Protein AF-A0A101GI30-F1 (afdb_monomer_lite)

Radius of gyration: 18.9 Å; chains: 1; bounding box: 35×33×68 Å

Structure (mmCIF, N/CA/C/O backbone):
data_AF-A0A101GI30-F1
#
_entry.id   AF-A0A101GI30-F1
#
loop_
_atom_site.group_PDB
_atom_site.id
_atom_site.type_symbol
_atom_site.label_atom_id
_atom_site.label_alt_id
_atom_site.label_comp_id
_atom_site.label_asym_id
_atom_site.label_entity_id
_atom_site.label_seq_id
_atom_site.pdbx_PDB_ins_code
_atom_site.Cartn_x
_atom_site.Cartn_y
_atom_site.Cartn_z
_atom_site.occupancy
_atom_site.B_iso_or_equiv
_atom_site.auth_seq_id
_atom_site.auth_comp_id
_atom_site.auth_asym_id
_atom_site.auth_atom_id
_atom_site.pdbx_PDB_model_num
ATOM 1 N N . MET A 1 1 ? 10.678 -7.380 52.536 1.00 51.47 1 MET A N 1
ATOM 2 C CA . MET A 1 1 ? 11.394 -7.904 51.350 1.00 51.47 1 MET A CA 1
ATOM 3 C C . MET A 1 1 ? 10.507 -8.751 50.429 1.00 51.47 1 MET A C 1
ATOM 5 O O . MET A 1 1 ? 10.774 -8.757 49.238 1.00 51.47 1 MET A O 1
ATOM 9 N N . GLU A 1 2 ? 9.413 -9.360 50.908 1.00 47.47 2 GLU A N 1
ATOM 10 C CA . GLU A 1 2 ? 8.433 -10.069 50.049 1.00 47.47 2 GLU A CA 1
ATOM 11 C C . GLU A 1 2 ? 7.521 -9.146 49.204 1.00 47.47 2 GLU A C 1
ATOM 13 O O . GLU A 1 2 ? 7.094 -9.513 48.114 1.00 47.47 2 GLU A O 1
ATOM 18 N N . SER A 1 3 ? 7.226 -7.932 49.691 1.00 46.62 3 SER A N 1
ATOM 19 C CA . SER A 1 3 ? 6.246 -7.012 49.074 1.00 46.62 3 SER A CA 1
ATOM 20 C C . SER A 1 3 ? 6.700 -6.429 47.722 1.00 46.62 3 SER A C 1
ATOM 22 O O . SER A 1 3 ? 5.885 -6.181 46.837 1.00 46.62 3 SER A O 1
ATOM 24 N N . GLU A 1 4 ? 8.011 -6.279 47.507 1.00 49.41 4 GLU A N 1
ATOM 25 C CA . GLU A 1 4 ? 8.547 -5.710 46.260 1.00 49.41 4 GLU A CA 1
ATOM 26 C C . GLU A 1 4 ? 8.671 -6.738 45.125 1.00 49.41 4 GLU A C 1
ATOM 28 O O . GLU A 1 4 ? 8.618 -6.371 43.951 1.00 49.41 4 GLU A O 1
ATOM 33 N N . ARG A 1 5 ? 8.739 -8.040 45.444 1.00 48.53 5 ARG A N 1
ATOM 34 C CA . ARG A 1 5 ? 8.770 -9.107 44.427 1.00 48.53 5 ARG A CA 1
ATOM 35 C C . ARG A 1 5 ? 7.427 -9.294 43.721 1.00 48.53 5 ARG A C 1
ATOM 37 O O . ARG A 1 5 ? 7.410 -9.602 42.533 1.00 48.53 5 ARG A O 1
ATOM 44 N N . ASN A 1 6 ? 6.316 -9.027 44.406 1.00 46.69 6 ASN A N 1
ATOM 45 C CA . ASN A 1 6 ? 4.978 -9.154 43.820 1.00 46.69 6 ASN A CA 1
ATOM 46 C C . ASN A 1 6 ? 4.561 -7.934 42.979 1.00 46.69 6 ASN A C 1
ATOM 48 O O . ASN A 1 6 ? 3.656 -8.043 42.155 1.00 46.69 6 ASN A O 1
ATOM 52 N N . SER A 1 7 ? 5.243 -6.794 43.131 1.00 45.88 7 SER A N 1
ATOM 53 C CA . SER A 1 7 ? 4.987 -5.593 42.322 1.00 45.88 7 SER A CA 1
ATOM 54 C C . SER A 1 7 ? 5.685 -5.653 40.954 1.00 45.88 7 SER A C 1
ATOM 56 O O . SER A 1 7 ? 5.138 -5.203 39.948 1.00 45.88 7 SER A O 1
ATOM 58 N N . ALA A 1 8 ? 6.851 -6.305 40.870 1.00 43.84 8 ALA A N 1
ATOM 59 C CA . ALA A 1 8 ? 7.583 -6.476 39.611 1.00 43.84 8 ALA A CA 1
ATOM 60 C C . ALA A 1 8 ? 6.954 -7.513 38.655 1.00 43.84 8 ALA A C 1
ATOM 62 O O . ALA A 1 8 ? 7.214 -7.477 37.455 1.00 43.84 8 ALA A O 1
ATOM 63 N N . ALA A 1 9 ? 6.114 -8.421 39.161 1.00 42.91 9 ALA A N 1
ATOM 64 C CA . ALA A 1 9 ? 5.485 -9.471 38.357 1.00 42.91 9 ALA A CA 1
ATOM 65 C C . ALA A 1 9 ? 4.133 -9.066 37.732 1.00 42.91 9 ALA A C 1
ATOM 67 O O . ALA A 1 9 ? 3.616 -9.794 36.887 1.00 42.91 9 ALA A O 1
ATOM 68 N N . SER A 1 10 ? 3.552 -7.917 38.110 1.00 40.22 10 SER A N 1
ATOM 69 C CA . SER A 1 10 ? 2.227 -7.484 37.620 1.00 40.22 10 SER A CA 1
ATOM 70 C C . SER A 1 10 ? 2.281 -6.485 36.450 1.00 40.22 10 SER A C 1
ATOM 72 O O . SER A 1 10 ? 1.268 -6.231 35.796 1.00 40.22 10 SER A O 1
ATOM 74 N N . SER A 1 11 ? 3.468 -5.967 36.114 1.00 40.03 11 SER A N 1
ATOM 75 C CA . SER A 1 11 ? 3.664 -4.986 35.035 1.00 40.03 11 SER A CA 1
ATOM 76 C C . SER A 1 11 ? 3.895 -5.600 33.646 1.00 40.03 11 SER A C 1
ATOM 78 O O . SER A 1 11 ? 3.964 -4.868 32.660 1.00 40.03 11 SER A O 1
ATOM 80 N N . LEU A 1 12 ? 3.927 -6.933 33.523 1.00 40.41 12 LEU A N 1
ATOM 81 C CA . LEU A 1 12 ? 4.021 -7.635 32.233 1.00 40.41 12 LEU A CA 1
ATOM 82 C C . LEU A 1 12 ? 2.660 -7.871 31.557 1.00 40.41 12 LEU A C 1
ATOM 84 O O . LEU A 1 12 ? 2.538 -8.708 30.669 1.00 40.41 12 LEU A O 1
ATOM 88 N N . ASN A 1 13 ? 1.631 -7.100 31.909 1.00 42.09 13 ASN A N 1
ATOM 89 C CA . ASN A 1 13 ? 0.391 -7.033 31.134 1.00 42.09 13 ASN A CA 1
ATOM 90 C C . ASN A 1 13 ? 0.516 -5.999 30.007 1.00 42.09 13 ASN A C 1
ATOM 92 O O . ASN A 1 13 ? -0.230 -5.022 29.925 1.00 42.09 13 ASN A O 1
ATOM 96 N N . HIS A 1 14 ? 1.479 -6.215 29.111 1.00 41.88 14 HIS A N 1
ATOM 97 C CA . HIS A 1 14 ? 1.596 -5.418 27.899 1.00 41.88 14 HIS A CA 1
ATOM 98 C C . HIS A 1 14 ? 0.675 -6.007 26.823 1.00 41.88 14 HIS A C 1
ATOM 100 O O . HIS A 1 14 ? 1.061 -6.897 26.078 1.00 41.88 14 HIS A O 1
ATOM 106 N N . SER A 1 15 ? -0.566 -5.509 26.781 1.00 45.09 15 SER A N 1
ATOM 107 C CA . SER A 1 15 ? -1.459 -5.490 25.610 1.00 45.09 15 SER A CA 1
ATOM 108 C C . SER A 1 15 ? -1.339 -6.711 24.680 1.00 45.09 15 SER A C 1
ATOM 110 O O . SER A 1 15 ? -0.804 -6.626 23.574 1.00 45.09 15 SER A O 1
ATOM 112 N N . THR A 1 16 ? -1.843 -7.865 25.116 1.00 46.16 16 THR A N 1
ATOM 113 C CA . THR A 1 16 ? -1.944 -9.046 24.257 1.00 46.16 16 THR A CA 1
ATOM 114 C C . THR A 1 16 ? -3.060 -8.837 23.232 1.00 46.16 16 THR A C 1
ATOM 116 O O . THR A 1 16 ? -4.174 -9.337 23.366 1.00 46.16 16 THR A O 1
ATOM 119 N N . SER A 1 17 ? -2.759 -8.166 22.117 1.00 56.03 17 SER A N 1
ATOM 120 C CA . SER A 1 17 ? -3.298 -8.741 20.884 1.00 56.03 17 SER A CA 1
ATOM 121 C C . SER A 1 17 ? -2.737 -10.157 20.831 1.00 56.03 17 SER A C 1
ATOM 123 O O . SER A 1 17 ? -1.528 -10.327 21.014 1.00 56.03 17 SER A O 1
ATOM 125 N N . SER A 1 18 ? -3.570 -11.169 20.638 1.00 70.44 18 SER A N 1
ATOM 126 C CA . SER A 1 18 ? -3.067 -12.532 20.511 1.00 70.44 18 SER A CA 1
ATOM 127 C C . SER A 1 18 ? -1.930 -12.575 19.476 1.00 70.44 18 SER A C 1
ATOM 129 O O . SER A 1 18 ? -1.973 -11.904 18.446 1.00 70.44 18 SER A O 1
ATOM 131 N N . ILE A 1 19 ? -0.865 -13.319 19.781 1.00 81.75 19 ILE A N 1
ATOM 132 C CA . ILE A 1 19 ? 0.309 -13.448 18.898 1.00 81.75 19 ILE A CA 1
ATOM 133 C C . ILE A 1 19 ? -0.089 -14.148 17.588 1.00 81.75 19 ILE A C 1
ATOM 135 O O . ILE A 1 19 ? 0.462 -13.881 16.526 1.00 81.75 19 ILE A O 1
ATOM 139 N N . PHE A 1 20 ? -1.109 -15.003 17.660 1.00 85.69 20 PHE A N 1
ATOM 140 C CA . PHE A 1 20 ? -1.617 -15.784 16.541 1.00 85.69 20 PHE A CA 1
ATOM 141 C C . PHE A 1 20 ? -2.054 -14.956 15.310 1.00 85.69 20 PHE A C 1
ATOM 143 O O . PHE A 1 20 ? -1.508 -15.204 14.239 1.00 85.69 20 PHE A O 1
ATOM 150 N N . PRO A 1 21 ? -2.970 -13.963 15.396 1.00 85.31 21 PRO A N 1
ATOM 151 C CA . PRO A 1 21 ? -3.351 -13.140 14.245 1.00 85.31 21 PRO A CA 1
ATOM 152 C C . PRO A 1 21 ? -2.189 -12.323 13.674 1.00 85.31 21 PRO A C 1
ATOM 154 O O . PRO A 1 21 ? -2.168 -12.101 12.469 1.00 85.31 21 PRO A O 1
ATOM 157 N N . ILE A 1 22 ? -1.221 -11.910 14.503 1.00 89.00 22 ILE A N 1
ATOM 158 C CA . ILE A 1 22 ? -0.005 -11.238 14.019 1.00 89.00 22 ILE A CA 1
ATOM 159 C C . ILE A 1 22 ? 0.770 -12.186 13.106 1.00 89.00 22 ILE A C 1
ATOM 161 O O . ILE A 1 22 ? 0.950 -11.893 11.929 1.00 89.00 22 ILE A O 1
ATOM 165 N N . LEU A 1 23 ? 1.146 -13.356 13.630 1.00 91.62 23 LEU A N 1
ATOM 166 C CA . LEU A 1 23 ? 1.917 -14.342 12.877 1.00 91.62 23 LEU A CA 1
ATOM 167 C C . LEU A 1 23 ? 1.185 -14.808 11.618 1.00 91.62 23 LEU A C 1
ATOM 169 O O . LEU A 1 23 ? 1.817 -14.994 10.585 1.00 91.62 23 LEU A O 1
ATOM 173 N N . LEU A 1 24 ? -0.138 -14.975 11.688 1.00 92.75 24 LEU A N 1
ATOM 174 C CA . LEU A 1 24 ? -0.942 -15.393 10.545 1.00 92.75 24 LEU A CA 1
ATOM 175 C C . LEU A 1 24 ? -0.951 -14.327 9.445 1.00 92.75 24 LEU A C 1
ATOM 177 O O . LEU A 1 24 ? -0.699 -14.655 8.289 1.00 92.75 24 LEU A O 1
ATOM 181 N N . VAL A 1 25 ? -1.210 -13.060 9.782 1.00 93.00 25 VAL A N 1
ATOM 182 C CA . VAL A 1 25 ? -1.224 -11.978 8.786 1.00 93.00 25 VAL A CA 1
ATOM 183 C C . VAL A 1 25 ? 0.163 -11.770 8.187 1.00 93.00 25 VAL A C 1
ATOM 185 O O . VAL A 1 25 ? 0.274 -11.670 6.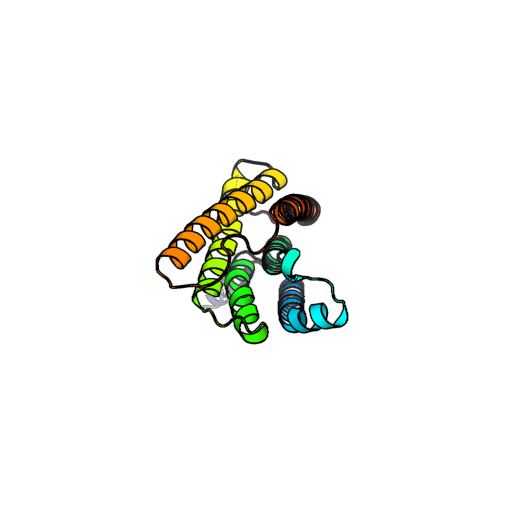968 1.00 93.00 25 VAL A O 1
ATOM 188 N N . ASP A 1 26 ? 1.212 -11.768 9.009 1.00 93.50 26 ASP A N 1
ATOM 189 C CA . ASP A 1 26 ? 2.589 -11.592 8.545 1.00 93.50 26 ASP A CA 1
ATOM 190 C C . ASP A 1 26 ? 3.016 -12.742 7.630 1.00 93.50 26 ASP A C 1
ATOM 192 O O . ASP A 1 26 ? 3.533 -12.504 6.539 1.00 93.50 26 ASP A O 1
ATOM 196 N N . PHE A 1 27 ? 2.753 -13.990 8.035 1.00 94.75 27 PHE A N 1
ATOM 197 C CA . PHE A 1 27 ? 3.070 -15.173 7.240 1.00 94.75 27 PHE A CA 1
ATOM 198 C C . PHE A 1 27 ? 2.370 -15.136 5.884 1.00 94.75 27 PHE A C 1
ATOM 200 O O . PHE A 1 27 ? 3.019 -15.328 4.856 1.00 94.75 27 PHE A O 1
ATOM 207 N N . VAL A 1 28 ? 1.064 -14.848 5.858 1.00 95.44 28 VAL A N 1
ATOM 208 C CA . VAL A 1 28 ? 0.304 -14.806 4.603 1.00 95.44 28 VAL A CA 1
ATOM 209 C C . VAL A 1 28 ? 0.753 -13.630 3.732 1.00 95.44 28 VAL A C 1
ATOM 211 O O . VAL A 1 28 ? 0.926 -13.817 2.529 1.00 95.44 28 VAL A O 1
ATOM 214 N N . ALA A 1 29 ? 1.013 -12.453 4.306 1.00 93.94 29 ALA A N 1
ATOM 215 C CA . ALA A 1 29 ? 1.508 -11.294 3.563 1.00 93.94 29 ALA A CA 1
ATOM 216 C C . ALA A 1 29 ? 2.875 -11.564 2.917 1.00 93.94 29 ALA A C 1
ATOM 218 O O . ALA A 1 29 ? 3.063 -11.324 1.722 1.00 93.94 29 ALA A O 1
ATOM 219 N N . ILE A 1 30 ? 3.816 -12.107 3.692 1.00 94.06 30 ILE A N 1
ATOM 220 C CA . ILE A 1 30 ? 5.162 -12.464 3.231 1.00 94.06 30 ILE A CA 1
ATOM 221 C C . ILE A 1 30 ? 5.081 -13.548 2.157 1.00 94.06 30 ILE A C 1
ATOM 223 O O . ILE A 1 30 ? 5.671 -13.386 1.090 1.00 94.06 30 ILE A O 1
ATOM 227 N N . ALA A 1 31 ? 4.321 -14.620 2.398 1.00 93.12 31 ALA A N 1
ATOM 228 C CA . ALA A 1 31 ? 4.142 -15.699 1.432 1.00 93.12 31 ALA A CA 1
ATOM 229 C C . ALA A 1 31 ? 3.519 -15.181 0.129 1.00 93.12 31 ALA A C 1
ATOM 231 O O . ALA A 1 31 ? 4.013 -15.489 -0.955 1.00 93.12 31 ALA A O 1
ATOM 232 N N . PHE A 1 32 ? 2.481 -14.344 0.215 1.00 91.81 32 PHE A N 1
ATOM 233 C CA . PHE A 1 32 ? 1.830 -13.765 -0.955 1.00 91.81 32 PHE A CA 1
ATOM 234 C C . PHE A 1 32 ? 2.809 -12.937 -1.792 1.00 91.81 32 PHE A C 1
ATOM 236 O O . PHE A 1 32 ? 2.899 -13.135 -3.002 1.00 91.81 32 PHE A O 1
ATOM 243 N N . VAL A 1 33 ? 3.569 -12.035 -1.163 1.00 90.50 33 VAL A N 1
ATOM 244 C CA . VAL A 1 33 ? 4.548 -11.186 -1.863 1.00 90.50 33 VAL A CA 1
ATOM 245 C C . VAL A 1 33 ? 5.688 -12.018 -2.449 1.00 90.50 33 VAL A C 1
ATOM 247 O O . VAL A 1 33 ? 6.082 -11.784 -3.590 1.00 90.50 33 VAL A O 1
ATOM 250 N N . TYR A 1 34 ? 6.175 -13.020 -1.715 1.00 90.25 34 TYR A N 1
ATOM 251 C CA . TYR A 1 34 ? 7.226 -13.926 -2.176 1.00 90.25 34 TYR A CA 1
ATOM 252 C C . TYR A 1 34 ? 6.792 -14.729 -3.413 1.00 90.25 34 TYR A C 1
ATOM 254 O O . TYR A 1 34 ? 7.511 -14.803 -4.410 1.00 90.25 34 TYR A O 1
ATOM 262 N N . PHE A 1 35 ? 5.590 -15.305 -3.394 1.00 90.88 35 PHE A N 1
ATOM 263 C CA . PHE A 1 35 ? 5.096 -16.114 -4.508 1.00 90.88 35 PHE A CA 1
ATOM 264 C C . PHE A 1 35 ? 4.483 -15.293 -5.644 1.00 90.88 35 PHE A C 1
ATOM 266 O O . PHE A 1 35 ? 4.255 -15.842 -6.722 1.00 90.88 35 PHE A O 1
ATOM 273 N N . MET A 1 36 ? 4.273 -13.986 -5.471 1.00 88.12 36 MET A N 1
ATOM 274 C CA . MET A 1 36 ? 3.634 -13.122 -6.467 1.00 88.12 36 MET A CA 1
ATOM 275 C C . MET A 1 36 ? 4.226 -13.251 -7.885 1.00 88.12 36 MET A C 1
ATOM 277 O O . MET A 1 36 ? 3.437 -13.443 -8.813 1.00 88.12 36 MET A O 1
ATOM 281 N N . PRO A 1 37 ? 5.559 -13.224 -8.113 1.00 86.06 37 PRO A N 1
ATOM 282 C CA . PRO A 1 37 ? 6.112 -13.369 -9.464 1.00 86.06 37 PRO A CA 1
ATOM 283 C C . PRO A 1 37 ? 5.740 -14.702 -10.127 1.00 86.06 37 PRO A C 1
ATOM 285 O O . PRO A 1 37 ? 5.560 -14.767 -11.341 1.00 86.06 37 PRO A O 1
ATOM 288 N N . HIS A 1 38 ? 5.602 -15.768 -9.336 1.00 88.19 38 HIS A N 1
ATOM 289 C CA . HIS A 1 38 ? 5.207 -17.093 -9.811 1.00 88.19 38 HIS A CA 1
ATOM 290 C C . HIS A 1 38 ? 3.696 -17.171 -10.054 1.00 88.19 38 HIS A C 1
ATOM 292 O O . HIS A 1 38 ? 3.271 -17.694 -11.082 1.00 88.19 38 HIS A O 1
ATOM 298 N N . LEU A 1 39 ? 2.889 -16.586 -9.163 1.00 87.31 39 LEU A N 1
ATOM 299 C CA . LEU A 1 39 ? 1.435 -16.516 -9.315 1.00 87.31 39 LEU A CA 1
ATOM 300 C C . LEU A 1 39 ? 1.042 -15.784 -10.600 1.00 87.31 39 LEU A C 1
ATOM 302 O O . LEU A 1 39 ? 0.185 -16.270 -11.335 1.00 87.31 39 LEU A O 1
ATOM 306 N N . VAL A 1 40 ? 1.703 -14.666 -10.918 1.00 87.56 40 VAL A N 1
ATOM 307 C CA . VAL A 1 40 ? 1.466 -13.921 -12.167 1.00 87.56 40 VAL A CA 1
ATOM 308 C C . VAL A 1 40 ? 1.800 -14.774 -13.393 1.00 87.56 40 VAL A C 1
ATOM 310 O O . VAL A 1 40 ? 1.027 -14.784 -14.345 1.00 87.56 40 VAL A O 1
ATOM 313 N N . LYS A 1 41 ? 2.904 -15.534 -13.370 1.00 86.56 41 LYS A N 1
ATOM 314 C CA . LYS A 1 41 ? 3.288 -16.417 -14.487 1.00 86.56 41 LYS A CA 1
ATOM 315 C C . LYS A 1 41 ? 2.276 -17.538 -14.724 1.00 86.56 41 LYS A C 1
ATOM 317 O O . LYS A 1 41 ? 1.947 -17.815 -15.869 1.00 86.56 41 LYS A O 1
ATOM 322 N N . ILE A 1 42 ? 1.793 -18.178 -13.658 1.00 91.31 42 ILE A N 1
ATOM 323 C CA . ILE A 1 42 ? 0.884 -19.330 -13.765 1.00 91.31 42 ILE A CA 1
ATOM 324 C C . ILE A 1 42 ? -0.529 -18.878 -14.144 1.00 91.31 42 ILE A C 1
ATOM 326 O O . ILE A 1 42 ? -1.177 -19.497 -14.981 1.00 91.31 42 ILE A O 1
ATOM 330 N N . THR A 1 43 ? -1.015 -17.794 -13.541 1.00 87.94 43 THR A N 1
ATOM 331 C CA . THR A 1 43 ? -2.387 -17.313 -13.768 1.00 87.94 43 THR A CA 1
ATOM 332 C C . THR A 1 43 ? -2.513 -16.420 -14.998 1.00 87.94 43 THR A C 1
ATOM 334 O O . THR A 1 43 ? -3.623 -16.211 -15.476 1.00 87.94 43 THR A O 1
ATOM 337 N N . SER A 1 44 ? -1.403 -15.862 -15.498 1.00 87.19 44 SER A N 1
ATOM 338 C CA . SER A 1 44 ? -1.380 -14.765 -16.481 1.00 87.19 44 SER A CA 1
ATOM 339 C C . SER A 1 44 ? -2.145 -13.509 -16.036 1.00 87.19 44 SER A C 1
ATOM 341 O O . SER A 1 44 ? -2.365 -12.595 -16.830 1.00 87.19 44 SER A O 1
ATOM 343 N N . ILE A 1 45 ? -2.533 -13.433 -14.758 1.00 84.12 45 ILE A N 1
ATOM 344 C CA . ILE A 1 45 ? -3.224 -12.285 -14.183 1.00 84.12 45 ILE A CA 1
ATOM 345 C C . ILE A 1 45 ? -2.167 -11.352 -13.584 1.00 84.12 45 ILE A C 1
ATOM 347 O O . ILE A 1 45 ? -1.385 -11.773 -12.727 1.00 84.12 45 ILE A O 1
ATOM 351 N N . PRO A 1 46 ? -2.136 -10.070 -13.978 1.00 84.19 46 PRO A N 1
ATOM 352 C CA . PRO A 1 46 ? -1.186 -9.095 -13.457 1.00 84.19 46 PRO A CA 1
ATOM 353 C C . PRO A 1 46 ? -1.552 -8.659 -12.026 1.00 84.19 46 PRO A C 1
ATOM 355 O O . PRO A 1 46 ? -2.057 -7.563 -11.790 1.00 84.19 46 PRO A O 1
ATOM 358 N N . LEU A 1 47 ? -1.271 -9.515 -11.038 1.00 84.94 47 LEU A N 1
ATOM 359 C CA . LEU A 1 47 ? -1.557 -9.282 -9.611 1.00 84.94 47 LEU A CA 1
ATOM 360 C C . LEU A 1 47 ? -0.849 -8.049 -9.023 1.00 84.94 47 LEU A C 1
ATOM 362 O O . LEU A 1 47 ? -1.232 -7.556 -7.971 1.00 84.94 47 LEU A O 1
ATOM 366 N N . TYR A 1 48 ? 0.152 -7.492 -9.697 1.00 82.50 48 TYR A N 1
ATOM 367 C CA . TYR A 1 48 ? 0.748 -6.216 -9.293 1.00 82.50 48 TYR A CA 1
ATOM 368 C C . TYR A 1 48 ? -0.224 -5.029 -9.448 1.00 82.50 48 TYR A C 1
ATOM 370 O O . TYR A 1 48 ? -0.041 -3.997 -8.805 1.00 82.50 48 TYR A O 1
ATOM 378 N N . LEU A 1 49 ? -1.275 -5.163 -10.269 1.00 86.38 49 LEU A N 1
ATOM 379 C CA . LEU A 1 49 ? -2.273 -4.113 -10.496 1.00 86.38 49 LEU A CA 1
ATOM 380 C C . LEU A 1 49 ? -3.152 -3.843 -9.270 1.00 86.38 49 LEU A C 1
ATOM 382 O O . LEU A 1 49 ? -3.663 -2.733 -9.132 1.00 86.38 49 LEU A O 1
ATOM 386 N N . ILE A 1 50 ? -3.303 -4.824 -8.376 1.00 88.25 50 ILE A N 1
ATOM 387 C CA . ILE A 1 50 ? -4.128 -4.691 -7.167 1.00 88.25 50 ILE A CA 1
ATOM 388 C C . ILE A 1 50 ? -3.392 -4.025 -5.996 1.00 88.25 50 ILE A C 1
ATOM 390 O O . ILE A 1 50 ? -3.930 -3.987 -4.896 1.00 88.25 50 ILE A O 1
ATOM 394 N N . ASP A 1 51 ? -2.182 -3.501 -6.212 1.00 89.06 51 ASP A N 1
ATOM 395 C CA . ASP A 1 51 ? -1.354 -2.870 -5.172 1.00 89.06 51 ASP A CA 1
ATOM 396 C C . ASP A 1 51 ? -1.236 -3.756 -3.905 1.00 89.06 51 ASP A C 1
ATOM 398 O O . ASP A 1 51 ? -1.680 -3.394 -2.808 1.00 89.06 51 ASP A O 1
ATOM 402 N N . PRO A 1 52 ? -0.694 -4.983 -4.058 1.00 90.50 52 PRO A N 1
ATOM 403 C CA . PRO A 1 52 ? -0.785 -6.021 -3.033 1.00 90.50 52 PRO A CA 1
ATOM 404 C C . PRO A 1 52 ? -0.094 -5.635 -1.724 1.00 90.50 52 PRO A C 1
ATOM 406 O O . PRO A 1 52 ? -0.516 -6.061 -0.652 1.00 90.50 52 PRO A O 1
ATOM 409 N N . LEU A 1 53 ? 0.938 -4.794 -1.785 1.00 93.62 53 LEU A N 1
ATOM 410 C CA . LEU A 1 53 ? 1.642 -4.324 -0.596 1.00 93.62 53 LEU A CA 1
ATOM 411 C C . LEU A 1 53 ? 0.727 -3.464 0.275 1.00 93.62 53 LEU A C 1
ATOM 413 O O . LEU A 1 53 ? 0.656 -3.683 1.484 1.00 93.62 53 LEU A O 1
ATOM 417 N N . ARG A 1 54 ? -0.031 -2.539 -0.329 1.00 94.19 54 ARG A N 1
ATOM 418 C CA . ARG A 1 54 ? -0.983 -1.721 0.422 1.00 94.19 54 ARG A CA 1
ATOM 419 C C . ARG A 1 54 ? -2.097 -2.566 1.018 1.00 94.19 54 ARG A C 1
ATOM 421 O O . ARG A 1 54 ? -2.442 -2.365 2.179 1.00 94.19 54 ARG A O 1
ATOM 428 N N . LEU A 1 55 ? -2.621 -3.532 0.264 1.00 94.69 55 LEU A N 1
ATOM 429 C CA . LEU A 1 55 ? -3.646 -4.451 0.763 1.00 94.69 55 LEU A CA 1
ATOM 430 C C . LEU A 1 55 ? -3.189 -5.155 2.049 1.00 94.69 55 LEU A C 1
ATOM 432 O O . LEU A 1 55 ? -3.920 -5.174 3.041 1.00 94.69 55 LEU A O 1
ATOM 436 N N . TRP A 1 5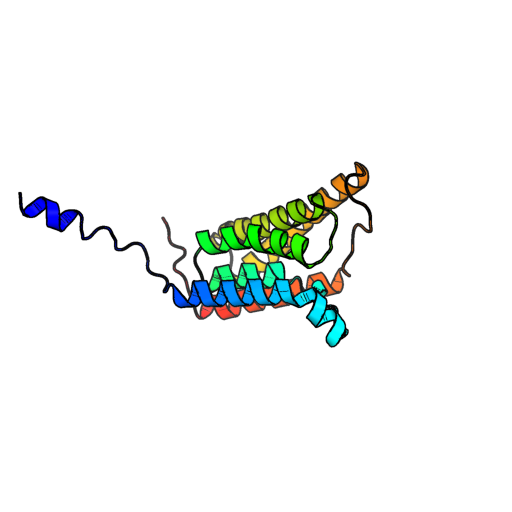6 ? -1.969 -5.695 2.053 1.00 94.62 56 TRP A N 1
ATOM 437 C CA . TRP A 1 56 ? -1.423 -6.397 3.213 1.00 94.62 56 TRP A CA 1
ATOM 438 C C . TRP A 1 56 ? -1.085 -5.464 4.374 1.00 94.62 56 TRP A C 1
ATOM 440 O O . TRP A 1 56 ? -1.383 -5.802 5.517 1.00 94.62 56 TRP A O 1
ATOM 450 N N . VAL A 1 57 ? -0.563 -4.264 4.108 1.00 94.56 57 VAL A N 1
ATOM 451 C CA . VAL A 1 57 ? -0.337 -3.243 5.146 1.00 94.56 57 VAL A CA 1
ATOM 452 C C . VAL A 1 57 ? -1.652 -2.818 5.808 1.00 94.56 57 VAL A C 1
ATOM 454 O O . VAL A 1 57 ? -1.738 -2.778 7.035 1.00 94.56 57 VAL A O 1
ATOM 457 N N . LEU A 1 58 ? -2.699 -2.547 5.024 1.00 93.62 58 LEU A N 1
ATOM 458 C CA . LEU A 1 58 ? -4.019 -2.190 5.550 1.00 93.62 58 LEU A CA 1
ATOM 459 C C . LEU A 1 58 ? -4.668 -3.360 6.299 1.00 93.62 58 LEU A C 1
ATOM 461 O O . LEU A 1 58 ? -5.305 -3.158 7.327 1.00 93.62 58 LEU A O 1
ATOM 465 N N . THR A 1 59 ? -4.459 -4.595 5.845 1.00 92.56 59 THR A N 1
ATOM 466 C CA . THR A 1 59 ? -4.904 -5.798 6.565 1.00 92.56 59 THR A CA 1
ATOM 467 C C . THR A 1 59 ? -4.193 -5.924 7.911 1.00 92.56 59 THR A C 1
ATOM 469 O O . THR A 1 59 ? -4.837 -6.125 8.941 1.00 92.56 59 THR A O 1
ATOM 472 N N . ALA A 1 60 ? -2.876 -5.718 7.940 1.00 91.50 60 ALA A N 1
ATOM 473 C CA . ALA A 1 60 ? -2.110 -5.708 9.176 1.00 91.50 60 ALA A CA 1
ATOM 474 C C . ALA A 1 60 ? -2.577 -4.608 10.132 1.00 91.50 60 ALA A C 1
ATOM 476 O O . ALA A 1 60 ? -2.637 -4.839 11.336 1.00 91.50 60 ALA A O 1
ATOM 477 N N . LEU A 1 61 ? -2.955 -3.436 9.626 1.00 90.25 61 LEU A N 1
ATOM 478 C CA . LEU A 1 61 ? -3.509 -2.354 10.440 1.00 90.25 61 LEU A CA 1
ATOM 47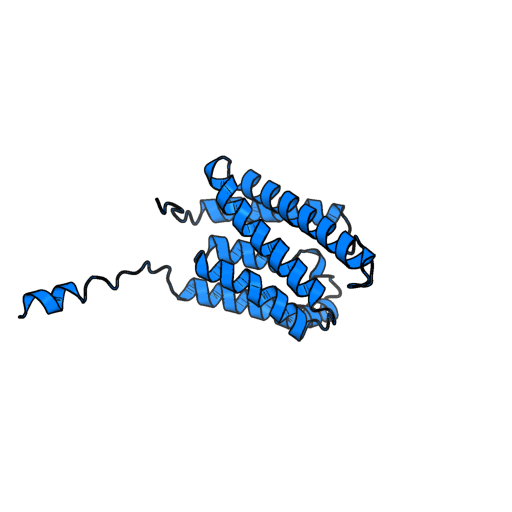9 C C . LEU A 1 61 ? -4.773 -2.778 11.207 1.00 90.25 61 LEU A C 1
ATOM 481 O O . LEU A 1 61 ? -4.954 -2.394 12.361 1.00 90.25 61 LEU A O 1
ATOM 485 N N . ILE A 1 62 ? -5.637 -3.566 10.563 1.00 89.00 62 ILE A N 1
ATOM 486 C CA . ILE A 1 62 ? -6.930 -3.993 11.110 1.00 89.00 62 ILE A CA 1
ATOM 487 C C . ILE A 1 62 ? -6.747 -5.136 12.114 1.00 89.00 62 ILE A C 1
ATOM 489 O O . ILE A 1 62 ? -7.262 -5.082 13.231 1.00 89.00 62 ILE A O 1
ATOM 493 N N . PHE A 1 63 ? -5.996 -6.170 11.731 1.00 87.88 63 PHE A N 1
ATOM 494 C CA . PHE A 1 63 ? -5.923 -7.427 12.482 1.00 87.88 63 PHE A CA 1
ATOM 495 C C . PHE A 1 63 ? -4.722 -7.521 13.435 1.00 87.88 63 PHE A C 1
ATOM 497 O O . PHE A 1 63 ? -4.715 -8.360 14.335 1.00 87.88 63 PHE A O 1
ATOM 504 N N . THR A 1 64 ? -3.715 -6.656 13.285 1.00 87.19 64 THR A N 1
ATOM 505 C CA . THR A 1 64 ? -2.465 -6.678 14.069 1.00 87.19 64 THR A CA 1
ATOM 506 C C . THR A 1 64 ? -2.214 -5.330 14.749 1.00 87.19 64 THR A C 1
ATOM 508 O O . THR A 1 64 ? -3.099 -4.481 14.814 1.00 87.19 64 THR A O 1
ATOM 511 N N . ASN A 1 65 ? -1.045 -5.119 15.355 1.00 85.62 65 ASN A N 1
ATOM 512 C CA . ASN A 1 65 ? -0.729 -3.901 16.109 1.00 85.62 65 ASN A CA 1
ATOM 513 C C . ASN A 1 65 ? -0.014 -2.847 15.263 1.00 85.62 65 ASN A C 1
ATOM 515 O O . ASN A 1 65 ? 0.758 -3.185 14.376 1.00 85.62 65 ASN A O 1
ATOM 519 N N . LYS A 1 66 ? -0.149 -1.572 15.650 1.00 85.62 66 LYS A N 1
ATOM 520 C CA . LYS A 1 66 ? 0.582 -0.440 15.057 1.00 85.62 66 LYS A CA 1
ATOM 521 C C . LYS A 1 66 ? 2.088 -0.695 14.843 1.00 85.62 66 LYS A C 1
ATOM 523 O O . LYS A 1 66 ? 2.543 -0.472 13.725 1.00 85.62 66 LYS A O 1
ATOM 528 N N . PRO A 1 67 ? 2.874 -1.160 15.841 1.00 86.75 67 PRO A N 1
ATOM 529 C CA . PRO A 1 67 ? 4.288 -1.470 15.617 1.00 86.75 67 PRO A CA 1
ATOM 530 C C . PRO A 1 67 ? 4.492 -2.554 14.554 1.00 86.75 67 PRO A C 1
ATOM 532 O O . PRO A 1 67 ? 5.377 -2.411 13.720 1.00 86.75 67 PRO A O 1
ATOM 535 N N . ASN A 1 68 ? 3.645 -3.586 14.528 1.00 89.69 68 ASN A N 1
ATOM 536 C CA . ASN A 1 68 ? 3.732 -4.651 13.532 1.00 89.69 68 ASN A CA 1
ATOM 537 C C . ASN A 1 68 ? 3.443 -4.136 12.116 1.00 89.69 68 ASN A C 1
ATOM 539 O O . ASN A 1 68 ? 4.201 -4.390 11.184 1.00 89.69 68 ASN A O 1
ATOM 543 N N . THR A 1 69 ? 2.392 -3.328 11.961 1.00 90.38 69 THR A N 1
ATOM 544 C CA . THR A 1 69 ? 2.075 -2.675 10.687 1.00 90.38 69 THR A CA 1
ATOM 545 C C . THR A 1 69 ? 3.236 -1.814 10.191 1.00 90.38 69 THR A C 1
ATOM 547 O O . THR A 1 69 ? 3.560 -1.858 9.008 1.00 90.38 69 THR A O 1
ATOM 550 N N . LEU A 1 70 ? 3.896 -1.063 11.080 1.00 89.81 70 LEU A N 1
ATOM 551 C CA . LEU A 1 70 ? 5.065 -0.251 10.723 1.00 89.81 70 LEU A CA 1
ATOM 552 C C . LEU A 1 70 ? 6.259 -1.104 10.272 1.00 89.81 70 LEU A C 1
ATOM 554 O O . LEU A 1 70 ? 6.963 -0.709 9.346 1.00 89.81 70 LEU A O 1
ATOM 558 N N . VAL A 1 71 ? 6.465 -2.277 10.877 1.00 92.75 71 VAL A N 1
ATOM 559 C CA . VAL A 1 71 ? 7.476 -3.238 10.415 1.00 92.75 71 VAL A CA 1
ATOM 560 C C . VAL A 1 71 ? 7.125 -3.741 9.013 1.00 92.75 71 VAL A C 1
ATOM 562 O O . VAL A 1 71 ? 7.965 -3.672 8.116 1.00 92.75 71 VAL A O 1
ATOM 565 N N . LEU A 1 72 ? 5.880 -4.163 8.775 1.00 92.62 72 LEU A N 1
ATOM 566 C CA . LEU A 1 72 ? 5.442 -4.658 7.463 1.00 92.62 72 LEU A CA 1
ATOM 567 C C . LEU A 1 72 ? 5.547 -3.614 6.346 1.00 92.62 72 LEU A C 1
ATOM 569 O O . LEU A 1 72 ? 5.923 -3.963 5.228 1.00 92.62 72 LEU A O 1
ATOM 573 N N . VAL A 1 73 ? 5.273 -2.340 6.640 1.00 93.69 73 VAL A N 1
ATOM 574 C CA . VAL A 1 73 ? 5.442 -1.222 5.692 1.00 93.69 73 VAL A CA 1
ATOM 575 C C . VAL A 1 73 ? 6.861 -1.160 5.120 1.00 93.69 73 VAL A C 1
ATOM 577 O O . VAL A 1 73 ? 7.033 -0.767 3.970 1.00 93.69 73 VAL A O 1
ATOM 580 N N . LEU A 1 74 ? 7.872 -1.558 5.895 1.00 92.69 74 LEU A N 1
ATOM 581 C CA . LEU A 1 74 ? 9.268 -1.589 5.457 1.00 92.69 74 LEU A CA 1
ATOM 582 C C . LEU A 1 74 ? 9.662 -2.954 4.887 1.00 92.69 74 LEU A C 1
ATOM 584 O O . LEU A 1 74 ? 10.337 -3.025 3.861 1.00 92.69 74 LEU A O 1
ATOM 588 N N . VAL A 1 75 ? 9.230 -4.037 5.535 1.00 92.62 75 VAL A N 1
ATOM 589 C CA . VAL A 1 75 ? 9.606 -5.405 5.163 1.00 92.62 75 VAL A CA 1
ATOM 590 C C . VAL A 1 75 ? 9.022 -5.798 3.812 1.00 92.62 75 VAL A C 1
ATOM 592 O O . VAL A 1 75 ? 9.745 -6.359 2.993 1.00 92.62 75 VAL A O 1
ATOM 595 N N . LEU A 1 76 ? 7.748 -5.499 3.538 1.00 91.88 76 LEU A N 1
ATOM 596 C CA . LEU A 1 76 ? 7.094 -5.961 2.311 1.00 91.88 76 LEU A CA 1
ATOM 597 C C . LEU A 1 76 ? 7.713 -5.351 1.037 1.00 91.88 76 LEU A C 1
ATOM 599 O O . LEU A 1 76 ? 7.988 -6.118 0.111 1.00 91.88 76 LEU A O 1
ATOM 603 N N . PRO A 1 77 ? 8.003 -4.034 0.951 1.00 91.38 77 PRO A N 1
ATOM 604 C CA . PRO A 1 77 ? 8.730 -3.479 -0.191 1.00 91.38 77 PRO A CA 1
ATOM 605 C C . PRO A 1 77 ? 10.128 -4.076 -0.361 1.00 91.38 77 PRO A C 1
ATOM 607 O O . PRO A 1 77 ? 10.517 -4.405 -1.482 1.00 91.38 77 PRO A O 1
ATOM 610 N N . VAL A 1 78 ? 10.876 -4.254 0.734 1.00 91.12 78 VAL A N 1
ATOM 611 C CA . VAL A 1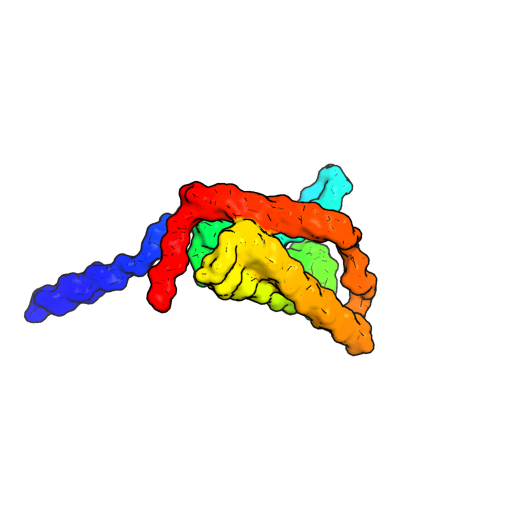 78 ? 12.225 -4.842 0.692 1.00 91.12 78 VAL A CA 1
ATOM 612 C C . VAL A 1 78 ? 12.170 -6.291 0.213 1.00 91.12 78 VAL A C 1
ATOM 614 O O . VAL A 1 78 ? 12.920 -6.669 -0.682 1.00 91.12 78 VAL A O 1
ATOM 617 N N . LEU A 1 79 ? 11.240 -7.092 0.730 1.00 90.44 79 LEU A N 1
ATOM 618 C CA . LEU A 1 79 ? 11.034 -8.468 0.290 1.00 90.44 79 LEU A CA 1
ATOM 619 C C . LEU A 1 79 ? 10.641 -8.530 -1.192 1.00 90.44 79 LEU A C 1
ATOM 621 O O . LEU A 1 79 ? 11.196 -9.324 -1.948 1.00 90.44 79 LEU A O 1
ATOM 625 N N . SER A 1 80 ? 9.727 -7.658 -1.621 1.00 87.06 80 SER A N 1
ATOM 626 C CA . SER A 1 80 ? 9.319 -7.538 -3.023 1.00 87.06 80 SER A CA 1
ATOM 627 C C . SER A 1 80 ? 10.504 -7.206 -3.937 1.00 87.06 80 SER A C 1
ATOM 629 O O . SER A 1 80 ? 10.628 -7.769 -5.021 1.00 87.06 80 SER A O 1
ATOM 631 N N . HIS A 1 81 ? 11.430 -6.354 -3.488 1.00 86.69 81 HIS A N 1
ATOM 632 C CA . HIS A 1 81 ? 12.665 -6.055 -4.213 1.00 86.69 81 HIS A CA 1
ATOM 633 C C . HIS A 1 81 ? 13.584 -7.279 -4.343 1.00 86.69 81 HIS A C 1
ATOM 635 O O . HIS A 1 81 ? 14.070 -7.553 -5.439 1.00 86.69 81 HIS A O 1
ATOM 641 N N . LEU A 1 82 ? 13.773 -8.038 -3.257 1.00 86.75 82 LEU A N 1
ATOM 642 C CA . LEU A 1 82 ? 14.643 -9.220 -3.231 1.00 86.75 82 LEU A CA 1
ATOM 643 C C . LEU A 1 82 ? 14.124 -10.366 -4.111 1.00 86.75 82 LEU A C 1
ATOM 645 O O . LEU A 1 82 ? 14.913 -11.066 -4.738 1.00 86.75 82 LEU A O 1
ATOM 649 N N . VAL A 1 83 ? 12.805 -10.562 -4.156 1.00 81.75 83 VAL A N 1
ATOM 650 C CA . VAL A 1 83 ? 12.181 -11.717 -4.825 1.00 81.75 83 VAL A CA 1
ATOM 651 C C . VAL A 1 83 ? 11.676 -11.372 -6.229 1.00 81.75 83 VAL A C 1
ATOM 653 O O . VAL A 1 83 ? 11.685 -12.209 -7.129 1.00 81.75 83 VAL A O 1
ATOM 656 N N . GLY A 1 84 ? 11.227 -10.133 -6.432 1.00 65.06 84 GLY A N 1
ATOM 657 C CA . GLY A 1 84 ? 10.557 -9.673 -7.649 1.00 65.06 84 GLY A CA 1
ATOM 658 C C . GLY A 1 84 ? 11.485 -9.212 -8.771 1.00 65.06 84 GLY A C 1
ATOM 659 O O . GLY A 1 84 ? 10.992 -8.794 -9.816 1.00 65.06 84 GLY A O 1
ATOM 660 N N . GLY A 1 85 ? 12.809 -9.256 -8.586 1.00 54.53 85 GLY A N 1
ATOM 661 C CA . GLY A 1 85 ? 13.771 -8.900 -9.635 1.00 54.53 85 GLY A CA 1
ATOM 662 C C . GLY A 1 85 ? 13.693 -7.437 -10.091 1.00 54.53 85 GLY A C 1
ATOM 663 O O . GLY A 1 85 ? 14.138 -7.116 -11.190 1.00 54.53 85 GLY A O 1
ATOM 664 N N . HIS A 1 86 ? 13.126 -6.533 -9.282 1.00 53.44 86 HIS A N 1
ATOM 665 C CA . HIS A 1 86 ? 13.184 -5.100 -9.562 1.00 53.44 86 HIS A CA 1
ATOM 666 C C . HIS A 1 86 ? 14.575 -4.578 -9.187 1.00 53.44 86 HIS A C 1
ATOM 668 O O . HIS A 1 86 ? 14.880 -4.538 -8.004 1.00 53.44 86 HIS A O 1
ATOM 674 N N . PRO A 1 87 ? 15.409 -4.102 -10.125 1.00 56.38 87 PRO A N 1
ATOM 675 C CA . PRO A 1 87 ? 16.818 -3.803 -9.848 1.00 56.38 87 PRO A CA 1
ATOM 676 C C . PRO A 1 87 ? 17.047 -2.515 -9.042 1.00 56.38 87 PRO A C 1
ATOM 678 O O . PRO A 1 87 ? 18.187 -2.155 -8.773 1.00 56.38 87 PRO A O 1
ATOM 681 N N . HIS A 1 88 ? 15.990 -1.784 -8.667 1.00 72.75 88 HIS A N 1
ATOM 682 C CA . HIS A 1 88 ? 16.134 -0.392 -8.256 1.00 72.75 88 HIS A CA 1
ATOM 683 C C . HIS A 1 88 ? 15.774 -0.134 -6.793 1.00 72.75 88 HIS A C 1
ATOM 685 O O . HIS A 1 88 ? 14.607 0.074 -6.460 1.00 72.75 88 HIS A O 1
ATOM 691 N N . ILE A 1 89 ? 16.798 -0.033 -5.942 1.00 86.44 89 ILE A N 1
ATOM 692 C CA . ILE A 1 89 ? 16.670 0.303 -4.514 1.00 86.44 89 ILE A CA 1
ATOM 693 C C . ILE A 1 89 ? 15.869 1.591 -4.276 1.00 86.44 89 ILE A C 1
ATOM 695 O O . ILE A 1 89 ? 15.055 1.671 -3.360 1.00 86.44 89 ILE A O 1
ATOM 699 N N . VAL A 1 90 ? 16.022 2.584 -5.158 1.00 87.88 90 VAL A N 1
ATOM 700 C CA . VAL A 1 90 ? 15.291 3.858 -5.060 1.00 87.88 90 VAL A CA 1
ATOM 701 C C . VAL A 1 90 ? 13.776 3.638 -5.196 1.00 87.88 90 VAL A C 1
ATOM 703 O O . VAL A 1 90 ? 13.013 4.237 -4.447 1.00 87.88 90 VAL A O 1
ATOM 706 N N . LYS A 1 91 ? 13.312 2.716 -6.060 1.00 88.00 91 LYS A N 1
ATOM 707 C CA . LYS A 1 91 ? 11.872 2.393 -6.169 1.00 88.00 91 LYS A CA 1
ATOM 708 C C . LYS A 1 91 ? 11.343 1.785 -4.873 1.00 88.00 91 LYS A C 1
ATOM 710 O O . LYS A 1 91 ? 10.246 2.135 -4.451 1.00 88.00 91 LYS A O 1
ATOM 715 N N . THR A 1 92 ? 12.134 0.920 -4.242 1.00 90.69 92 THR A N 1
ATOM 716 C CA . THR A 1 92 ? 11.810 0.306 -2.950 1.00 90.69 92 THR A CA 1
ATOM 717 C C . THR A 1 92 ? 11.637 1.363 -1.868 1.00 90.69 92 THR A C 1
ATOM 719 O O . THR A 1 92 ? 10.632 1.354 -1.166 1.00 90.69 92 THR A O 1
ATOM 722 N N . ILE A 1 93 ? 12.564 2.322 -1.781 1.00 92.19 93 ILE A N 1
ATOM 723 C CA . ILE A 1 93 ? 12.490 3.428 -0.815 1.00 92.19 93 ILE A CA 1
ATOM 724 C C . ILE A 1 93 ? 11.243 4.284 -1.059 1.00 92.19 93 ILE A C 1
ATOM 726 O O . ILE A 1 93 ? 10.504 4.561 -0.117 1.00 92.19 93 ILE A O 1
ATOM 730 N N . LEU A 1 94 ? 10.970 4.663 -2.312 1.00 93.06 94 LEU A N 1
ATOM 731 C CA . LEU A 1 94 ? 9.776 5.443 -2.659 1.00 93.06 94 LEU A CA 1
ATOM 732 C C . LEU A 1 94 ? 8.483 4.722 -2.253 1.00 93.06 94 LEU A C 1
ATOM 734 O O . LEU A 1 94 ? 7.559 5.358 -1.752 1.00 93.06 94 LEU A O 1
ATOM 738 N N . LEU A 1 95 ? 8.425 3.406 -2.450 1.00 92.31 95 LEU A N 1
ATOM 739 C CA . LEU A 1 95 ? 7.272 2.579 -2.102 1.00 92.31 95 LEU A CA 1
ATOM 740 C C . LEU A 1 95 ? 7.093 2.450 -0.584 1.00 92.31 95 LEU A C 1
ATOM 742 O O . LEU A 1 95 ? 5.984 2.599 -0.079 1.00 92.31 95 LEU A O 1
ATOM 746 N N . SER A 1 96 ? 8.183 2.257 0.162 1.00 93.88 96 SER A N 1
ATOM 747 C CA . SER A 1 96 ? 8.152 2.272 1.628 1.00 93.88 96 SER A CA 1
ATOM 748 C C . SER A 1 96 ? 7.671 3.618 2.174 1.00 93.88 96 SER A C 1
ATOM 750 O O . SER A 1 96 ? 6.851 3.647 3.090 1.00 93.88 96 SER A O 1
ATOM 752 N N . ILE A 1 97 ? 8.135 4.737 1.600 1.00 95.25 97 ILE A N 1
ATOM 753 C CA . ILE A 1 97 ? 7.677 6.087 1.968 1.00 95.25 97 ILE A CA 1
ATOM 754 C C . ILE A 1 97 ? 6.178 6.235 1.696 1.00 95.25 97 ILE A C 1
ATOM 756 O O . ILE A 1 97 ? 5.448 6.729 2.550 1.00 95.25 97 ILE A O 1
ATOM 760 N N . GLU A 1 98 ? 5.703 5.788 0.535 1.00 96.12 98 GLU A N 1
ATOM 761 C CA . GLU A 1 98 ? 4.288 5.853 0.163 1.00 96.12 98 GLU A CA 1
ATOM 762 C C . GLU A 1 98 ? 3.395 5.085 1.146 1.00 96.12 98 GLU A C 1
ATOM 764 O O . GLU A 1 98 ? 2.431 5.646 1.670 1.00 96.12 98 GLU A O 1
ATOM 769 N N . LEU A 1 99 ? 3.745 3.839 1.465 1.00 95.81 99 LEU A N 1
ATOM 770 C CA . LEU A 1 99 ? 3.001 3.020 2.424 1.00 95.81 99 LEU A CA 1
ATOM 771 C C . LEU A 1 99 ? 3.056 3.598 3.845 1.00 95.81 99 LEU A C 1
ATOM 773 O O . LEU A 1 99 ? 2.047 3.604 4.554 1.00 95.81 99 LEU A O 1
ATOM 777 N N . LEU A 1 100 ? 4.205 4.140 4.258 1.00 95.69 100 LEU A N 1
ATOM 778 C CA . LEU A 1 100 ? 4.356 4.786 5.561 1.00 95.69 100 LEU A CA 1
ATOM 779 C C . LEU A 1 100 ? 3.481 6.036 5.668 1.00 95.69 100 LEU A C 1
ATOM 781 O O . LEU A 1 100 ? 2.793 6.221 6.676 1.00 95.69 100 LEU A O 1
ATOM 785 N N . LEU A 1 101 ? 3.471 6.875 4.630 1.00 96.44 101 LEU A N 1
ATOM 786 C CA . LEU A 1 101 ? 2.597 8.042 4.549 1.00 96.44 101 LEU A CA 1
ATOM 787 C C . LEU A 1 101 ? 1.132 7.622 4.574 1.00 96.44 101 LEU A C 1
ATOM 789 O O . LEU A 1 101 ? 0.353 8.230 5.300 1.00 96.44 101 LEU A O 1
ATOM 793 N N . ASN A 1 102 ? 0.759 6.563 3.854 1.00 95.94 102 ASN A N 1
ATOM 794 C CA . ASN A 1 102 ? -0.611 6.066 3.840 1.00 95.94 102 ASN A CA 1
ATOM 795 C C . ASN A 1 102 ? -1.107 5.703 5.247 1.00 95.94 102 ASN A C 1
ATOM 797 O O . ASN A 1 102 ? -2.157 6.184 5.676 1.00 95.94 102 ASN A O 1
ATOM 801 N N . VAL A 1 103 ? -0.322 4.919 5.990 1.00 93.75 103 VAL A N 1
ATOM 802 C CA . VAL A 1 103 ? -0.638 4.527 7.372 1.00 93.75 103 VAL A CA 1
ATOM 803 C C . VAL A 1 103 ? -0.647 5.741 8.306 1.00 93.75 103 VAL A C 1
ATOM 805 O O . VAL A 1 103 ? -1.536 5.875 9.147 1.00 93.75 103 VAL A O 1
ATOM 808 N N . SER A 1 104 ? 0.313 6.654 8.147 1.00 92.75 104 SER A N 1
ATOM 809 C CA . SER A 1 104 ? 0.439 7.850 8.989 1.00 92.75 104 SER A CA 1
ATOM 810 C C . SER A 1 104 ? -0.736 8.809 8.802 1.00 92.75 104 SER A C 1
ATOM 812 O O . SER A 1 104 ? -1.335 9.249 9.784 1.00 92.75 104 SER A O 1
ATOM 814 N N . PHE A 1 105 ? -1.111 9.085 7.550 1.00 93.69 105 PHE A N 1
ATOM 815 C CA . PHE A 1 105 ? -2.287 9.884 7.226 1.00 93.69 105 PHE A CA 1
ATOM 816 C C . PHE A 1 105 ? -3.563 9.192 7.684 1.00 93.69 105 PHE A C 1
ATOM 818 O O . PHE A 1 105 ? -4.405 9.848 8.281 1.00 93.69 105 PHE A O 1
ATOM 825 N N . LEU A 1 106 ? -3.700 7.879 7.499 1.00 92.38 106 LEU A N 1
ATOM 826 C CA . LEU A 1 106 ? -4.882 7.160 7.970 1.00 92.38 106 LEU A CA 1
ATOM 827 C C . LEU A 1 106 ? -5.100 7.356 9.480 1.00 92.38 106 LEU A C 1
ATOM 829 O O . LEU A 1 106 ? -6.182 7.779 9.878 1.00 92.38 106 LEU A O 1
ATOM 833 N N . TYR A 1 107 ? -4.059 7.177 10.300 1.00 88.94 107 TYR A N 1
ATOM 834 C CA . TYR A 1 107 ? -4.140 7.426 11.746 1.00 88.94 107 TYR A CA 1
ATOM 835 C C . TYR A 1 107 ? -4.438 8.885 12.116 1.00 88.94 107 TYR A C 1
ATOM 837 O O . TYR A 1 107 ? -5.019 9.148 13.171 1.00 88.94 107 TYR A O 1
ATOM 845 N N . TYR A 1 108 ? -3.997 9.841 11.299 1.00 91.56 108 TYR A N 1
ATOM 846 C CA . TYR A 1 108 ? -4.280 11.256 11.517 1.00 91.56 108 TYR A CA 1
ATOM 847 C C . TYR A 1 108 ? -5.734 11.601 11.159 1.00 91.56 108 TYR A C 1
ATOM 849 O O . TYR A 1 108 ? -6.437 12.204 11.968 1.00 91.56 108 TYR A O 1
ATOM 857 N N . LEU A 1 109 ? -6.207 11.175 9.984 1.00 91.31 109 LEU A N 1
ATOM 858 C CA . LEU A 1 109 ? -7.536 11.501 9.461 1.00 91.31 109 LEU A CA 1
ATOM 859 C C . LEU A 1 109 ? -8.666 10.766 10.193 1.00 91.31 109 LEU A C 1
ATOM 861 O O . LEU A 1 109 ? -9.746 11.330 10.356 1.00 91.31 109 LEU A O 1
ATOM 865 N N . GLU A 1 110 ? -8.434 9.545 10.682 1.00 89.06 110 GLU A N 1
ATOM 866 C CA . GLU A 1 110 ? -9.417 8.766 11.457 1.00 89.06 110 GLU A CA 1
ATOM 867 C C . GLU A 1 110 ? -9.928 9.510 12.703 1.00 89.06 110 GLU A C 1
ATOM 869 O O . GLU A 1 110 ? -11.051 9.288 13.145 1.00 89.06 110 GLU A O 1
ATOM 874 N N . LYS A 1 111 ? -9.144 10.449 13.244 1.00 87.06 111 LYS A N 1
ATOM 875 C CA . LYS A 1 111 ? -9.556 11.272 14.391 1.00 87.06 111 LYS A CA 1
ATOM 876 C C . LYS A 1 111 ? -10.649 12.283 14.056 1.00 87.06 111 LYS A C 1
ATOM 878 O O . LYS A 1 111 ? -11.353 12.731 14.957 1.00 87.06 111 LYS A O 1
ATOM 883 N N . HIS A 1 112 ? -10.753 12.676 12.790 1.00 88.19 112 HIS A N 1
ATOM 884 C CA . HIS A 1 112 ? -11.633 13.752 12.349 1.00 88.19 112 HIS A CA 1
ATOM 885 C C . HIS A 1 112 ? -12.772 13.240 11.469 1.00 88.19 112 HIS A C 1
ATOM 887 O O . HIS A 1 112 ? -13.868 13.793 11.528 1.00 88.19 112 HIS A O 1
ATOM 893 N N . TRP A 1 113 ? -12.535 12.194 10.672 1.00 90.19 113 TRP A N 1
ATOM 894 C CA . TRP A 1 113 ? -13.462 11.690 9.658 1.00 90.19 113 TRP A CA 1
ATOM 895 C C . TRP A 1 113 ? -13.764 10.197 9.823 1.00 90.19 113 TRP A C 1
ATOM 897 O O . TRP A 1 113 ? -13.068 9.464 10.522 1.00 90.19 113 TRP A O 1
ATOM 907 N N . THR A 1 114 ? -14.814 9.723 9.144 1.00 90.88 114 THR A N 1
ATOM 908 C CA . THR A 1 114 ? -15.159 8.293 9.107 1.00 90.88 114 THR A CA 1
ATOM 909 C C . THR A 1 114 ? -14.034 7.474 8.475 1.00 90.88 114 THR A C 1
ATOM 911 O O . THR A 1 114 ? -13.434 7.932 7.502 1.00 90.88 114 THR A O 1
ATOM 914 N N . VAL A 1 115 ? -13.848 6.230 8.926 1.00 90.44 115 VAL A N 1
ATOM 915 C CA . VAL A 1 115 ? -12.808 5.301 8.437 1.00 90.44 115 VAL A CA 1
ATOM 916 C C . VAL A 1 115 ? -12.731 5.241 6.908 1.00 90.44 115 VAL A C 1
ATOM 918 O O . VAL A 1 115 ? -11.638 5.342 6.360 1.00 90.44 115 VAL A O 1
ATOM 921 N N . PHE A 1 116 ? -13.876 5.179 6.216 1.00 93.56 116 PHE A N 1
ATOM 922 C CA . PHE A 1 116 ? -13.928 5.168 4.750 1.00 93.56 116 PHE A CA 1
ATOM 923 C C . PHE A 1 116 ? -13.206 6.365 4.122 1.00 93.56 116 PHE A C 1
ATOM 925 O O . PHE A 1 116 ? -12.284 6.192 3.324 1.00 93.56 116 PHE A O 1
ATOM 932 N N . TRP A 1 117 ? -13.612 7.580 4.504 1.00 94.44 117 TRP A N 1
ATOM 933 C CA . TRP A 1 117 ? -13.022 8.821 4.002 1.00 94.44 117 TRP A CA 1
ATOM 934 C C . TRP A 1 117 ? -11.562 8.966 4.420 1.00 94.44 117 TRP A C 1
ATOM 936 O O . TRP A 1 117 ? -10.739 9.389 3.611 1.00 94.44 117 TRP A O 1
ATOM 946 N N . SER A 1 118 ? -11.217 8.543 5.636 1.00 93.31 118 SER A N 1
ATOM 947 C CA . SER A 1 118 ? -9.840 8.560 6.125 1.00 93.31 118 SER A CA 1
ATOM 948 C C . SER A 1 118 ? -8.931 7.650 5.300 1.00 93.31 118 SER A C 1
ATOM 950 O O . SER A 1 118 ? -7.848 8.082 4.916 1.00 93.31 118 SER A O 1
ATOM 952 N N . THR A 1 119 ? -9.371 6.434 4.954 1.00 94.44 119 THR A N 1
ATOM 953 C CA . THR A 1 119 ? -8.620 5.517 4.076 1.00 94.44 119 THR A CA 1
ATOM 954 C C . THR A 1 119 ? -8.569 6.018 2.638 1.00 94.44 119 THR A C 1
ATOM 956 O O . THR A 1 119 ? -7.512 6.000 2.015 1.00 94.44 119 THR A O 1
ATOM 959 N N . PHE A 1 120 ? -9.691 6.500 2.101 1.00 96.81 120 PHE A N 1
ATOM 960 C CA . PHE A 1 120 ? -9.752 6.993 0.725 1.00 96.81 120 PHE A CA 1
ATOM 961 C C . PHE A 1 120 ? -8.783 8.159 0.509 1.00 96.81 120 PHE A C 1
ATOM 963 O O . PHE A 1 120 ? -7.989 8.165 -0.432 1.00 96.81 120 PHE A O 1
ATOM 970 N N . ILE A 1 121 ? -8.801 9.125 1.425 1.00 96.44 121 ILE A N 1
ATOM 971 C CA . ILE A 1 121 ? -8.008 10.344 1.301 1.00 96.44 121 ILE A CA 1
ATOM 972 C C . ILE A 1 121 ? -6.550 10.086 1.680 1.00 96.44 121 ILE A C 1
ATOM 974 O O . ILE A 1 121 ? -5.662 10.615 1.011 1.00 96.44 121 ILE A O 1
ATOM 978 N N . SER A 1 122 ? -6.267 9.204 2.647 1.00 96.38 122 SER A N 1
ATOM 979 C CA . SER A 1 122 ? -4.885 8.808 2.932 1.00 96.38 122 SER A CA 1
ATOM 980 C C . SER A 1 122 ? -4.223 8.122 1.739 1.00 96.38 122 SER A C 1
ATOM 982 O O . SER A 1 122 ? -3.037 8.348 1.502 1.00 96.38 122 SER A O 1
ATOM 984 N N . ILE A 1 123 ? -4.969 7.317 0.971 1.00 96.25 123 ILE A N 1
ATOM 985 C CA . ILE A 1 123 ? -4.475 6.673 -0.252 1.00 96.25 123 ILE A CA 1
ATOM 986 C C . ILE A 1 123 ? -4.166 7.715 -1.324 1.00 96.25 123 ILE A C 1
ATOM 988 O O . ILE A 1 123 ? -3.090 7.687 -1.919 1.00 96.25 123 ILE A O 1
ATOM 992 N N . ILE A 1 124 ? -5.091 8.641 -1.578 1.00 96.62 124 ILE A N 1
ATOM 993 C CA . ILE A 1 124 ? -4.896 9.660 -2.615 1.00 96.62 124 ILE A CA 1
ATOM 994 C C . ILE A 1 124 ? -3.690 10.538 -2.283 1.00 96.62 124 ILE A C 1
ATOM 996 O O . ILE A 1 124 ? -2.845 10.769 -3.151 1.00 96.62 124 ILE A O 1
ATOM 1000 N N . ILE A 1 125 ? -3.576 10.997 -1.035 1.00 96.62 125 ILE A N 1
ATOM 1001 C CA . ILE A 1 125 ? -2.470 11.855 -0.602 1.00 96.62 125 ILE A CA 1
ATOM 1002 C C . ILE A 1 125 ? -1.136 11.107 -0.689 1.00 96.62 125 ILE A C 1
ATOM 1004 O O . ILE A 1 125 ? -0.200 11.621 -1.305 1.00 96.62 125 ILE A O 1
ATOM 1008 N N . SER A 1 126 ? -1.034 9.891 -0.135 1.00 96.31 126 SER A N 1
ATOM 1009 C CA . SER A 1 126 ? 0.225 9.133 -0.153 1.00 96.31 126 SER A CA 1
ATOM 1010 C C . SER A 1 126 ? 0.699 8.850 -1.576 1.00 96.31 126 SER A C 1
ATOM 1012 O O . SER A 1 126 ? 1.882 9.001 -1.888 1.00 96.31 126 SER A O 1
ATOM 1014 N N . LYS A 1 127 ? -0.235 8.516 -2.469 1.00 94.56 127 LYS A N 1
ATOM 1015 C CA . LYS A 1 127 ? 0.063 8.201 -3.864 1.00 94.56 127 LYS A CA 1
ATOM 1016 C C . LYS A 1 127 ? 0.419 9.434 -4.688 1.00 94.56 127 LYS A C 1
ATOM 1018 O O . LYS A 1 127 ? 1.297 9.369 -5.545 1.00 94.56 127 LYS A O 1
ATOM 1023 N N . SER A 1 128 ? -0.209 10.571 -4.397 1.00 94.81 128 SER A N 1
ATOM 1024 C CA . SER A 1 128 ? 0.152 11.851 -5.015 1.00 94.81 128 SER A CA 1
ATOM 1025 C C . SER A 1 128 ? 1.589 12.233 -4.659 1.00 94.81 128 SER A C 1
ATOM 1027 O O . SER A 1 128 ? 2.380 12.552 -5.546 1.00 94.81 128 SER A O 1
ATOM 1029 N N . ILE A 1 129 ? 1.964 12.104 -3.381 1.00 96.38 129 ILE A N 1
ATOM 1030 C CA . ILE A 1 129 ? 3.338 12.347 -2.917 1.00 96.38 129 ILE A CA 1
ATOM 1031 C C . ILE A 1 129 ? 4.317 11.370 -3.582 1.00 96.38 129 ILE A C 1
ATOM 1033 O O . ILE A 1 129 ? 5.371 11.791 -4.055 1.00 96.38 129 ILE A O 1
ATOM 1037 N N . TYR A 1 130 ? 3.959 10.089 -3.705 1.00 94.44 130 TYR A N 1
ATOM 1038 C CA . TYR A 1 130 ? 4.770 9.107 -4.429 1.00 94.44 130 TYR A CA 1
ATOM 1039 C C . TYR A 1 130 ? 5.039 9.517 -5.877 1.00 94.44 130 TYR A C 1
ATOM 1041 O O . TYR A 1 130 ? 6.183 9.446 -6.321 1.00 94.44 130 TYR A O 1
ATOM 1049 N N . TYR A 1 131 ? 4.024 9.968 -6.618 1.00 93.81 131 TYR A N 1
ATOM 1050 C CA . TYR A 1 131 ? 4.219 10.381 -8.008 1.00 93.81 131 TYR A CA 1
ATOM 1051 C C . TYR A 1 131 ? 5.072 11.642 -8.134 1.00 93.81 131 TYR A C 1
ATOM 1053 O O . TYR A 1 131 ? 5.880 11.715 -9.058 1.00 93.81 131 TYR A O 1
ATOM 1061 N N . ILE A 1 132 ? 4.968 12.581 -7.189 1.00 95.19 132 ILE A N 1
ATOM 1062 C CA . ILE A 1 132 ? 5.854 13.751 -7.120 1.00 95.19 132 ILE A CA 1
ATOM 1063 C C . ILE A 1 132 ? 7.306 13.302 -6.901 1.00 95.19 132 ILE A C 1
ATOM 1065 O O . ILE A 1 132 ? 8.192 13.675 -7.670 1.00 95.19 132 ILE A O 1
ATOM 1069 N N . LEU A 1 133 ? 7.557 12.436 -5.915 1.00 94.06 133 LEU A N 1
ATOM 1070 C CA . LEU A 1 133 ? 8.901 11.916 -5.635 1.00 94.06 133 LEU A CA 1
ATOM 1071 C C . LEU A 1 133 ? 9.451 11.069 -6.791 1.00 94.06 133 LEU A C 1
ATOM 1073 O O . LEU A 1 133 ? 10.638 11.146 -7.118 1.00 94.06 133 LEU A O 1
ATOM 1077 N N . LYS A 1 134 ? 8.591 10.280 -7.443 1.00 92.75 134 LYS A N 1
ATOM 1078 C CA . LYS A 1 134 ? 8.949 9.492 -8.625 1.00 92.75 134 LYS A CA 1
ATOM 1079 C C . LYS A 1 134 ? 9.325 10.402 -9.786 1.00 92.75 134 LYS A C 1
ATOM 1081 O O . LYS A 1 134 ? 10.350 10.160 -10.409 1.00 92.75 134 LYS A O 1
ATOM 1086 N N . PHE A 1 135 ? 8.553 11.455 -10.042 1.00 93.88 135 PHE A N 1
ATOM 1087 C CA . PHE A 1 135 ? 8.859 12.447 -11.070 1.00 93.88 135 PHE A CA 1
ATOM 1088 C C . PHE A 1 135 ? 10.220 13.108 -10.828 1.00 93.88 135 PHE A C 1
ATOM 1090 O O . PHE A 1 135 ? 11.047 13.141 -11.735 1.00 93.88 135 PHE A O 1
ATOM 1097 N N . MET A 1 136 ? 10.503 13.541 -9.595 1.00 93.69 136 MET A N 1
ATOM 1098 C CA . MET A 1 136 ? 11.824 14.069 -9.230 1.00 93.69 136 MET A CA 1
ATOM 1099 C C . MET A 1 136 ? 12.931 13.043 -9.503 1.00 93.69 136 MET A C 1
ATOM 1101 O O . MET A 1 136 ? 13.921 13.362 -10.151 1.00 93.69 136 MET A O 1
ATOM 1105 N N . SER A 1 137 ? 12.733 11.791 -9.085 1.00 91.81 137 SER A N 1
ATOM 1106 C CA . SER A 1 137 ? 13.715 10.715 -9.277 1.00 91.81 137 SER A CA 1
ATOM 1107 C C . SER A 1 137 ? 13.978 10.392 -10.754 1.00 91.81 137 SER A C 1
ATOM 1109 O O . SER A 1 137 ? 15.107 10.065 -11.111 1.00 91.81 137 SER A O 1
ATOM 1111 N N . LEU A 1 138 ? 12.958 10.486 -11.614 1.00 92.12 138 LEU A N 1
ATOM 1112 C CA . LEU A 1 138 ? 13.106 10.327 -13.064 1.00 92.12 138 LEU A CA 1
ATOM 1113 C C . LEU A 1 138 ? 13.911 11.488 -13.666 1.00 92.12 138 LEU A C 1
ATOM 1115 O O . LEU A 1 138 ? 14.835 11.248 -14.436 1.00 92.12 138 LEU A O 1
ATOM 1119 N N . ASN A 1 139 ? 13.615 12.731 -13.271 1.00 91.12 139 ASN A N 1
ATOM 1120 C CA . ASN A 1 139 ? 14.325 13.913 -13.775 1.00 91.12 139 ASN A CA 1
ATOM 1121 C C . ASN A 1 139 ? 15.802 13.947 -13.362 1.00 91.12 139 ASN A C 1
ATOM 1123 O O . ASN A 1 139 ? 16.642 14.387 -14.139 1.00 91.12 139 ASN A O 1
ATOM 1127 N N . PHE A 1 140 ? 16.137 13.455 -12.166 1.00 90.75 140 PHE A N 1
ATOM 1128 C CA . PHE A 1 140 ? 17.529 13.310 -11.726 1.00 90.75 140 PHE A CA 1
ATOM 1129 C C . PHE A 1 140 ? 18.254 12.110 -12.359 1.00 90.75 140 PHE A C 1
ATOM 1131 O O . PHE A 1 140 ? 19.431 11.892 -12.077 1.00 90.75 140 PHE A O 1
ATOM 1138 N N . GLY A 1 141 ? 17.572 11.304 -13.180 1.00 87.94 141 GLY A N 1
ATOM 1139 C CA . GLY A 1 141 ? 18.137 10.095 -13.783 1.00 87.94 141 GLY A CA 1
ATOM 1140 C C . GLY A 1 141 ? 18.381 8.960 -12.785 1.00 87.94 141 GLY A C 1
ATOM 1141 O O . GLY A 1 141 ? 19.037 7.978 -13.122 1.00 87.94 141 GLY A O 1
ATOM 1142 N N . TRP A 1 142 ? 17.853 9.065 -11.561 1.00 87.12 142 TRP A N 1
ATOM 1143 C CA . TRP A 1 142 ? 17.994 8.025 -10.544 1.00 87.12 142 TRP A CA 1
ATOM 1144 C C . TRP A 1 142 ? 17.166 6.798 -10.861 1.00 87.12 142 TRP A C 1
ATOM 1146 O O . TRP A 1 142 ? 17.492 5.738 -10.368 1.00 87.12 142 TRP A O 1
ATOM 1156 N N . ILE A 1 143 ? 16.074 6.917 -11.613 1.00 86.75 143 ILE A N 1
ATOM 1157 C CA . ILE A 1 143 ? 15.220 5.795 -12.001 1.00 86.75 143 ILE A CA 1
ATOM 1158 C C . ILE A 1 143 ? 14.921 5.911 -13.497 1.00 86.75 143 ILE A C 1
ATOM 1160 O O . ILE A 1 143 ? 14.789 7.011 -14.021 1.00 86.75 143 ILE A O 1
ATOM 1164 N N . GLN A 1 144 ? 14.753 4.770 -14.168 1.00 85.19 144 GLN A N 1
ATOM 1165 C CA . GLN A 1 144 ? 14.247 4.695 -15.540 1.00 85.19 144 GLN A CA 1
ATOM 1166 C C . GLN A 1 144 ? 12.853 4.044 -15.605 1.00 85.19 144 GLN A C 1
ATOM 1168 O O . GLN A 1 144 ? 12.469 3.231 -14.743 1.00 85.19 144 GLN A O 1
ATOM 1173 N N . GLY A 1 145 ? 12.112 4.395 -16.659 1.00 84.56 145 GLY A N 1
ATOM 1174 C CA . GLY A 1 145 ? 10.780 3.885 -16.990 1.00 84.56 145 GLY A CA 1
ATOM 1175 C C . GLY A 1 145 ? 9.681 4.944 -16.901 1.00 84.56 145 GLY A C 1
ATOM 1176 O O . GLY A 1 145 ? 9.939 6.114 -16.628 1.00 84.56 145 GLY A O 1
ATOM 1177 N N . ASP A 1 146 ? 8.438 4.511 -17.103 1.00 85.75 146 ASP A N 1
ATOM 1178 C CA . ASP A 1 146 ? 7.295 5.421 -17.174 1.00 85.75 146 ASP A CA 1
ATOM 1179 C C . ASP A 1 146 ? 6.892 5.981 -15.809 1.00 85.75 146 ASP A C 1
ATOM 1181 O O . ASP A 1 146 ? 6.903 5.276 -14.788 1.00 85.75 146 ASP A O 1
ATOM 1185 N N . LEU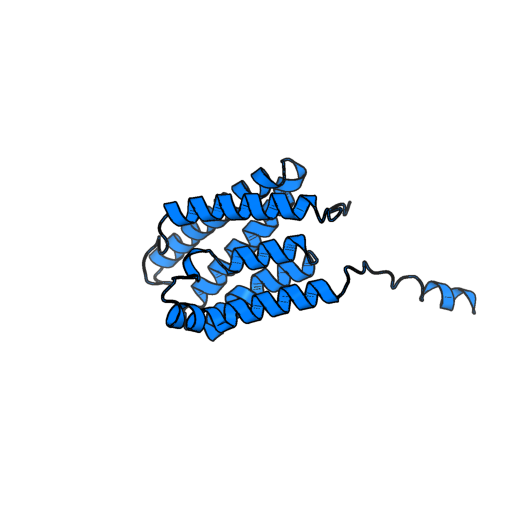 A 1 147 ? 6.450 7.244 -15.796 1.00 85.12 147 LEU A N 1
ATOM 1186 C CA . LEU A 1 147 ? 5.898 7.890 -14.604 1.00 85.12 147 LEU A CA 1
ATOM 1187 C C . LEU A 1 147 ? 4.655 7.141 -14.103 1.00 85.12 147 LEU A C 1
ATOM 1189 O O . LEU A 1 147 ? 4.578 6.796 -12.922 1.00 85.12 147 LEU A O 1
ATOM 1193 N N . LEU A 1 148 ? 3.735 6.800 -15.005 1.00 84.56 148 LEU A N 1
ATOM 1194 C CA . LEU A 1 148 ? 2.523 6.037 -14.709 1.00 84.56 148 LEU A CA 1
ATOM 1195 C C . LEU A 1 148 ? 2.664 4.603 -15.227 1.00 84.56 148 LEU A C 1
ATOM 1197 O O . LEU A 1 148 ? 2.398 4.324 -16.387 1.00 84.56 148 LEU A O 1
ATOM 1201 N N . SER A 1 149 ? 3.071 3.685 -14.350 1.00 78.06 149 SER A N 1
ATOM 1202 C CA . SER A 1 149 ? 3.224 2.260 -14.698 1.00 78.06 149 SER A CA 1
ATOM 1203 C C . SER A 1 149 ? 1.911 1.468 -14.598 1.00 78.06 149 SER A C 1
ATOM 1205 O O . SER A 1 149 ? 1.811 0.357 -15.104 1.00 78.06 149 SER A O 1
ATOM 1207 N N . THR A 1 150 ? 0.903 2.028 -13.928 1.00 84.50 150 THR A N 1
ATOM 1208 C CA . THR A 1 150 ? -0.417 1.428 -13.705 1.00 84.50 150 THR A CA 1
ATOM 1209 C C . THR A 1 150 ? -1.497 2.373 -14.231 1.00 84.50 150 THR A C 1
ATOM 1211 O O . THR A 1 150 ? -1.472 3.553 -13.870 1.00 84.50 150 THR A O 1
ATOM 1214 N N . PRO A 1 151 ? -2.473 1.898 -15.027 1.00 89.94 151 PRO A N 1
ATOM 1215 C CA . PRO A 1 151 ? -3.570 2.735 -15.508 1.00 89.94 151 PRO A CA 1
ATOM 1216 C C . PRO A 1 151 ? -4.337 3.404 -14.360 1.00 89.94 151 PRO A C 1
ATOM 1218 O O . PRO A 1 151 ? -4.703 2.742 -13.388 1.00 89.94 151 PRO A O 1
ATOM 1221 N N . LEU A 1 152 ? -4.612 4.709 -14.475 1.00 89.50 152 LEU A N 1
ATOM 1222 C CA . LEU A 1 152 ? -5.246 5.499 -13.407 1.00 89.50 152 LEU A CA 1
ATOM 1223 C C . LEU A 1 152 ? -6.624 4.962 -12.993 1.00 89.50 152 LEU A C 1
ATOM 1225 O O . LEU A 1 152 ? -6.961 4.997 -11.813 1.00 89.50 152 LEU A O 1
ATOM 1229 N N . TRP A 1 153 ? -7.395 4.409 -13.933 1.00 90.12 153 TRP A N 1
ATOM 1230 C CA . TRP A 1 153 ? -8.712 3.841 -13.635 1.00 90.12 153 TRP A CA 1
ATOM 1231 C C . TRP A 1 153 ? -8.621 2.631 -12.693 1.00 90.12 153 TRP A C 1
ATOM 1233 O O . TRP A 1 153 ? -9.412 2.530 -11.759 1.00 90.12 153 TRP A O 1
ATOM 1243 N N . ILE A 1 154 ? -7.611 1.766 -12.860 1.00 91.25 154 ILE A N 1
ATOM 1244 C CA . ILE A 1 154 ? -7.374 0.624 -11.960 1.00 91.25 154 ILE A CA 1
ATOM 1245 C C . ILE A 1 154 ? -7.037 1.137 -10.568 1.00 91.25 154 ILE A C 1
ATOM 1247 O O . ILE A 1 154 ? -7.551 0.640 -9.572 1.00 91.25 154 ILE A O 1
ATOM 1251 N N . GLN A 1 155 ? -6.203 2.171 -10.492 1.00 91.81 155 GLN A N 1
ATOM 1252 C CA . GLN A 1 155 ? -5.828 2.765 -9.216 1.00 91.81 155 GLN A CA 1
ATOM 1253 C C . GLN A 1 155 ? -7.031 3.373 -8.491 1.00 91.81 155 GLN A C 1
ATOM 1255 O O . GLN A 1 155 ? -7.143 3.211 -7.276 1.00 91.81 155 GLN A O 1
ATOM 1260 N N . ALA A 1 156 ? -7.928 4.041 -9.219 1.00 93.75 156 ALA A N 1
ATOM 1261 C CA . ALA A 1 156 ? -9.157 4.596 -8.664 1.00 93.75 156 ALA A CA 1
ATOM 1262 C C . ALA A 1 156 ? -10.077 3.485 -8.133 1.00 93.75 156 ALA A C 1
ATOM 1264 O O . ALA A 1 156 ? -10.501 3.545 -6.979 1.00 93.75 156 ALA A O 1
ATOM 1265 N N . VAL A 1 157 ? -10.303 2.430 -8.925 1.00 95.25 157 VAL A N 1
ATOM 1266 C CA . VAL A 1 157 ? -11.101 1.263 -8.513 1.00 95.25 157 VAL A CA 1
ATOM 1267 C C . VAL A 1 157 ? -10.503 0.606 -7.270 1.00 95.25 157 VAL A C 1
ATOM 1269 O O . VAL A 1 157 ? -11.210 0.413 -6.284 1.00 95.25 157 VAL A O 1
ATOM 1272 N N . MET A 1 158 ? -9.198 0.329 -7.262 1.00 94.19 158 MET A N 1
ATOM 1273 C CA . MET A 1 158 ? -8.537 -0.303 -6.118 1.00 94.19 158 MET A CA 1
ATOM 1274 C C . MET A 1 158 ? -8.565 0.568 -4.866 1.00 94.19 158 MET A C 1
ATOM 1276 O O . MET A 1 158 ? -8.723 0.043 -3.769 1.00 94.19 158 MET A O 1
ATOM 1280 N N . THR A 1 159 ? -8.471 1.891 -5.013 1.00 95.62 159 THR A N 1
ATOM 1281 C CA . THR A 1 159 ? -8.604 2.822 -3.884 1.00 95.62 159 THR A CA 1
ATOM 1282 C C . THR A 1 159 ? -9.985 2.702 -3.246 1.00 95.62 159 THR A C 1
ATOM 1284 O O . THR A 1 159 ? -10.086 2.550 -2.033 1.00 95.62 159 THR A O 1
ATOM 1287 N N . ILE A 1 160 ? -11.045 2.684 -4.058 1.00 96.62 160 ILE A N 1
ATOM 1288 C CA . ILE A 1 160 ? -12.421 2.508 -3.579 1.00 96.62 160 ILE A CA 1
ATOM 1289 C C . ILE A 1 160 ? -12.586 1.140 -2.903 1.00 96.62 160 ILE A C 1
ATOM 1291 O O . ILE A 1 160 ? -13.079 1.070 -1.778 1.00 96.62 160 ILE A O 1
ATOM 1295 N N . VAL A 1 161 ? -12.134 0.062 -3.553 1.00 96.56 161 VAL A N 1
ATOM 1296 C CA . VAL A 1 161 ? -12.217 -1.312 -3.026 1.00 96.56 161 VAL A CA 1
ATOM 1297 C C . VAL A 1 161 ? -11.499 -1.435 -1.682 1.00 96.56 161 VAL A C 1
ATOM 1299 O O . VAL A 1 161 ? -12.070 -1.973 -0.735 1.00 96.56 161 VAL A O 1
ATOM 1302 N N . MET A 1 162 ? -10.281 -0.902 -1.559 1.00 95.12 162 MET A N 1
ATOM 1303 C CA . MET A 1 162 ? -9.524 -0.925 -0.305 1.00 95.12 162 MET A CA 1
ATOM 1304 C C . MET A 1 162 ? -10.193 -0.090 0.787 1.00 95.12 162 MET A C 1
ATOM 1306 O O . MET A 1 162 ? -10.259 -0.536 1.929 1.00 95.12 162 MET A O 1
ATOM 1310 N N . SER A 1 163 ? -10.745 1.081 0.460 1.00 95.25 163 SER A N 1
ATOM 1311 C CA . SER A 1 163 ? -11.494 1.890 1.428 1.00 95.25 163 SER A CA 1
ATOM 1312 C C . SER A 1 163 ? -12.733 1.166 1.951 1.00 95.25 163 SER A C 1
ATOM 1314 O O . SER A 1 163 ? -12.998 1.193 3.156 1.00 95.25 163 SER A O 1
ATOM 1316 N N . PHE 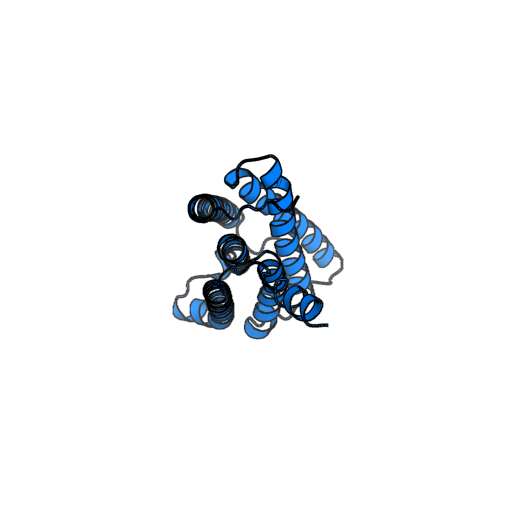A 1 164 ? -13.470 0.467 1.082 1.00 95.56 164 PHE A N 1
ATOM 1317 C CA . PHE A 1 164 ? -14.585 -0.382 1.504 1.00 95.56 164 PHE A CA 1
ATOM 1318 C C . PHE A 1 164 ? -14.120 -1.557 2.362 1.00 95.56 164 PHE A C 1
ATOM 1320 O O . PHE A 1 164 ? -14.704 -1.793 3.417 1.00 95.56 164 PHE A O 1
ATOM 1327 N N . TYR A 1 165 ? -13.056 -2.249 1.950 1.00 94.62 165 TYR A N 1
ATOM 1328 C CA . TYR A 1 165 ? -12.458 -3.347 2.706 1.00 94.62 165 TYR A CA 1
ATOM 1329 C C . TYR A 1 165 ? -12.093 -2.910 4.131 1.00 94.62 165 TYR A C 1
ATOM 1331 O O . TYR A 1 165 ? -12.571 -3.505 5.096 1.00 94.62 165 TYR A O 1
ATOM 1339 N N . VAL A 1 166 ? -11.334 -1.819 4.283 1.00 92.38 166 VAL A N 1
ATOM 1340 C CA . VAL A 1 166 ? -10.942 -1.314 5.606 1.00 92.38 166 VAL A CA 1
ATOM 1341 C C . VAL A 1 166 ? -12.169 -0.945 6.431 1.00 92.38 166 VAL A C 1
ATOM 1343 O O . VAL A 1 166 ? -12.269 -1.346 7.586 1.00 92.38 166 VAL A O 1
ATOM 1346 N N . THR A 1 167 ? -13.138 -0.246 5.842 1.00 91.25 167 THR A N 1
ATOM 1347 C CA . THR A 1 167 ? -14.356 0.169 6.554 1.00 91.25 167 THR A CA 1
ATOM 1348 C C . THR A 1 167 ? -15.175 -1.022 7.047 1.00 91.25 167 THR A C 1
ATOM 1350 O O . THR A 1 167 ? -15.655 -1.013 8.183 1.00 91.25 167 THR A O 1
ATOM 1353 N N . LEU A 1 168 ? -15.325 -2.054 6.212 1.00 91.31 168 LEU A N 1
ATOM 1354 C CA . LEU A 1 168 ? -16.072 -3.260 6.548 1.00 91.31 168 LEU A CA 1
ATOM 1355 C C . LEU A 1 168 ? -15.426 -3.972 7.739 1.00 91.31 168 LEU A C 1
ATOM 1357 O O . LEU A 1 168 ? -16.090 -4.209 8.743 1.00 91.31 168 LEU A O 1
ATOM 1361 N N . PHE A 1 169 ? -14.128 -4.262 7.659 1.00 87.56 169 PHE A N 1
ATOM 1362 C CA . PHE A 1 169 ? -13.438 -5.049 8.682 1.00 87.56 169 PHE A CA 1
ATOM 1363 C C . PHE A 1 169 ? -13.103 -4.257 9.948 1.00 87.56 169 PHE A C 1
ATOM 1365 O O . PHE A 1 169 ? -13.131 -4.828 11.038 1.00 87.56 169 PHE A O 1
ATOM 1372 N N . TYR A 1 170 ? -12.895 -2.942 9.854 1.00 82.50 170 TYR A N 1
ATOM 1373 C CA . TYR A 1 170 ? -12.732 -2.084 11.030 1.00 82.50 170 TYR A CA 1
ATOM 1374 C C . TYR A 1 170 ? -13.998 -2.065 11.899 1.00 82.50 170 TYR A C 1
ATOM 1376 O O . TYR A 1 170 ? -13.912 -2.046 13.125 1.00 82.50 170 TYR A O 1
ATOM 1384 N N . ARG A 1 171 ? -15.191 -2.143 11.287 1.00 73.94 171 ARG A N 1
ATOM 1385 C CA . ARG A 1 171 ? -16.457 -2.256 12.029 1.00 73.94 171 ARG A CA 1
ATOM 1386 C C . ARG A 1 171 ? -16.549 -3.554 12.842 1.00 73.94 171 ARG A C 1
ATOM 1388 O O . ARG A 1 171 ? -17.148 -3.539 13.914 1.00 73.94 171 ARG A O 1
ATOM 1395 N N . PHE A 1 172 ? -15.979 -4.652 12.346 1.00 67.31 172 PHE A N 1
ATOM 1396 C CA . PHE A 1 172 ? -15.994 -5.956 13.024 1.00 67.31 172 PHE A CA 1
ATOM 1397 C C . PHE A 1 172 ? -14.884 -6.107 14.070 1.00 67.31 172 PHE A C 1
ATOM 1399 O O . PHE A 1 172 ? -15.079 -6.802 15.065 1.00 67.31 172 PHE A O 1
ATOM 1406 N N . TYR A 1 173 ? -13.752 -5.425 13.880 1.00 67.81 173 TYR A N 1
ATOM 1407 C CA . TYR A 1 173 ? -12.613 -5.434 14.798 1.00 67.81 173 TYR A CA 1
ATOM 1408 C C . TYR A 1 173 ? -12.257 -4.013 15.239 1.00 67.81 173 TYR A C 1
ATOM 1410 O O . TYR A 1 173 ? -11.182 -3.516 14.894 1.00 67.81 173 TYR A O 1
ATOM 1418 N N . PRO A 1 174 ? -13.129 -3.338 16.015 1.00 58.88 174 PRO A N 1
ATOM 1419 C CA . PRO A 1 174 ? -12.820 -2.019 16.532 1.00 58.88 174 PRO A CA 1
ATOM 1420 C C . PRO A 1 174 ? -11.669 -2.146 17.530 1.00 58.88 174 PRO A C 1
ATOM 1422 O O . PRO A 1 174 ? -11.857 -2.394 18.724 1.00 58.88 174 PRO A O 1
ATOM 1425 N N . LYS A 1 175 ? -10.439 -1.948 17.057 1.00 58.00 175 LYS A N 1
ATOM 1426 C CA . LYS A 1 175 ? -9.354 -1.582 17.953 1.00 58.00 175 LYS A CA 1
ATOM 1427 C C . LYS A 1 175 ? -9.729 -0.226 18.515 1.00 58.00 175 LYS A C 1
ATOM 1429 O O . LYS A 1 175 ? -9.875 0.736 17.772 1.00 58.00 175 LYS A O 1
ATOM 1434 N N . LYS A 1 176 ? -9.870 -0.130 19.840 1.00 47.25 176 LYS A N 1
ATOM 1435 C CA . LYS A 1 176 ? -9.801 1.165 20.517 1.00 47.25 176 LYS A CA 1
ATOM 1436 C C . LYS A 1 176 ? -8.416 1.737 20.214 1.00 47.25 176 LYS A C 1
ATOM 1438 O O . LYS A 1 176 ? -7.481 1.529 20.981 1.00 47.25 176 LYS A O 1
ATOM 1443 N N . ILE A 1 177 ? -8.277 2.467 19.109 1.00 49.31 177 ILE A N 1
ATOM 1444 C CA . ILE A 1 177 ? -7.160 3.378 18.856 1.00 49.31 177 ILE A CA 1
ATOM 1445 C C . ILE A 1 177 ? -7.402 4.579 19.779 1.00 49.31 177 ILE A C 1
ATOM 1447 O O . ILE A 1 177 ? -7.731 5.687 19.380 1.00 49.31 177 ILE A O 1
ATOM 1451 N N . LYS A 1 178 ? -7.347 4.305 21.081 1.00 37.56 178 LYS A N 1
ATOM 1452 C CA . LYS A 1 178 ? -7.447 5.265 22.169 1.00 37.56 178 LYS A CA 1
ATOM 1453 C C . LYS A 1 178 ? -6.196 5.084 23.010 1.00 37.56 178 LYS A C 1
ATOM 1455 O O . LYS A 1 178 ? -6.256 4.693 24.169 1.00 37.56 178 LYS A O 1
ATOM 1460 N N . ASN A 1 179 ? -5.053 5.360 22.395 1.00 36.34 179 ASN A N 1
ATOM 1461 C CA . ASN A 1 179 ? -3.948 5.864 23.189 1.00 36.34 179 ASN A CA 1
ATOM 1462 C C . ASN A 1 179 ? -4.168 7.370 23.281 1.00 36.34 179 ASN A C 1
ATOM 1464 O O . ASN A 1 179 ? -4.271 8.032 22.248 1.00 36.34 179 ASN A O 1
ATOM 1468 N N . LYS A 1 180 ? -4.385 7.804 24.529 1.00 33.09 180 LYS A N 1
ATOM 1469 C CA . LYS A 1 180 ? -4.478 9.192 24.988 1.00 33.09 180 LYS A CA 1
ATOM 1470 C C . LYS A 1 180 ? -3.560 10.130 24.213 1.00 33.09 180 LYS A C 1
ATOM 1472 O O . LYS A 1 180 ? -2.401 9.730 23.967 1.00 33.09 180 LYS A O 1
#

Sequence (180 aa):
MESERNSAASSLNHSTSSIFPILLVDFVAIAFVYFMPHLVKITSIPLYLIDPLRLWVLTALIFTNKPNTLVLVLVLPVLSHLVGGHPHIVKTILLSIELLLNVSFLYYLEKHWTVFWSTFISIIISKSIYYILKFMSLNFGWIQGDLLSTPLWIQAVMTIVMSFYVTLFYRFYPKKIKNK

pLDDT: mean 83.6, std 16.58, range [33.09, 96.81]

Foldseek 3Di:
DVVVVVVVVPPPPDDDPDVVLLCVLVVCLLVCLLCVVVCCVVVVDNPVLLVSLLLSLLVCVLSHDPVSSLVSLLVSLVSNCVRVVPVAPLLSVLSSQLSVQLVVQLLVCVVPDQQLCSNLVSNVVSVVVSLVVLVVCVVVVSDDDDSDPHDVVSSNVSSNVSSVVSNVSCVVRVDPPPPD

Secondary structure (DSSP, 8-state):
--HHHHHHTSTT------HHHHHHHHHHHHHHHHHHHHHHHHH---GGGG-HHHHHHHHHHHHS-HHHHHHHHHHHHHHHHHHH----HHHHHHHHHHHHHHHHHHHHHTTTS-HHHHHHHHHHHHHHHHHHHHHHHHHTTSS-S-S--S-HHHHHHHHHHHHHHHHHHHHHS-------